Protein AF-A0A382MGB1-F1 (afdb_monomer)

Foldseek 3Di:
DAFPFQKEWQAFAADPPQATAKTWIWGGPGVDTHPTDIDGPVVVVVCLVVVGWYWYWYDDPPDIDTHATWHWDDADPDIEIDRDPDRDDHHYNDPRHHDDVVVVVCVVPPDDDDPPPPPDDDDDDDDDDDDD

Organism: NCBI:txid408172

Structure (mmCIF, N/CA/C/O backbone):
data_AF-A0A382MGB1-F1
#
_entry.id   AF-A0A382MGB1-F1
#
loop_
_atom_site.group_PDB
_atom_site.id
_atom_site.type_symbol
_atom_site.label_atom_id
_atom_site.label_alt_id
_atom_site.label_comp_id
_atom_site.label_asym_id
_atom_site.label_entity_id
_atom_site.label_seq_id
_atom_site.pdbx_PDB_ins_code
_atom_site.Cartn_x
_atom_site.Cartn_y
_atom_site.Cartn_z
_atom_site.occupancy
_atom_site.B_iso_or_equiv
_atom_site.auth_seq_id
_atom_site.auth_comp_id
_atom_site.auth_asym_id
_atom_site.auth_atom_id
_atom_site.pdbx_PDB_model_num
ATOM 1 N N . MET A 1 1 ? -16.719 -7.626 14.362 1.00 62.06 1 MET A N 1
ATOM 2 C CA . MET A 1 1 ? -16.427 -7.475 12.924 1.00 62.06 1 MET A CA 1
ATOM 3 C C . MET A 1 1 ? -15.554 -8.660 12.532 1.00 62.06 1 MET A C 1
ATOM 5 O O . MET A 1 1 ? -14.857 -9.177 13.399 1.00 62.06 1 MET A O 1
ATOM 9 N N . ALA A 1 2 ? -15.731 -9.204 11.330 1.00 78.56 2 ALA A N 1
ATOM 10 C CA . ALA A 1 2 ? -14.924 -10.330 10.865 1.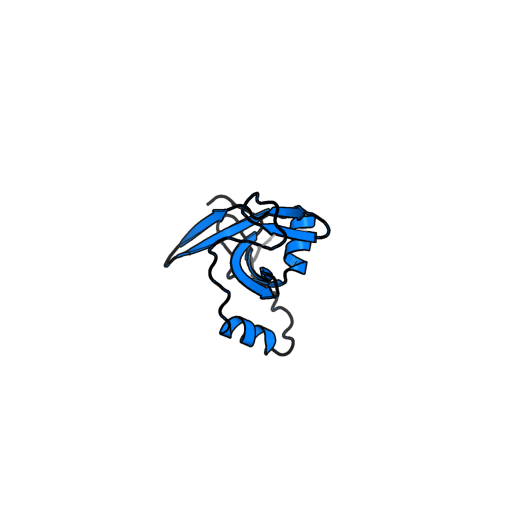00 78.56 2 ALA A CA 1
ATOM 11 C C . ALA A 1 2 ? -13.671 -9.789 10.175 1.00 78.56 2 ALA A C 1
ATOM 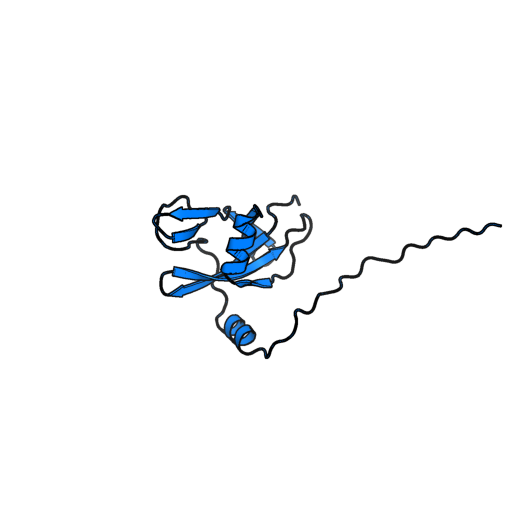13 O O . ALA A 1 2 ? -13.748 -8.738 9.542 1.00 78.56 2 ALA A O 1
ATOM 14 N N . LYS A 1 3 ? -12.559 -10.519 10.293 1.00 86.38 3 LYS A N 1
ATOM 15 C CA . LYS A 1 3 ? -11.308 -10.215 9.596 1.00 86.38 3 LYS A CA 1
ATOM 16 C C . LYS A 1 3 ? -11.557 -10.201 8.084 1.00 86.38 3 LYS A C 1
ATOM 18 O O . LYS A 1 3 ? -12.082 -11.176 7.541 1.00 86.38 3 LYS A O 1
ATOM 23 N N . TRP A 1 4 ? -11.211 -9.101 7.427 1.00 90.12 4 TRP A N 1
ATOM 24 C CA . TRP A 1 4 ? -11.299 -8.928 5.979 1.00 90.12 4 TRP A CA 1
ATOM 25 C C . TRP A 1 4 ? -10.036 -9.440 5.285 1.00 90.12 4 TRP A C 1
ATOM 27 O O . TRP A 1 4 ? -10.129 -10.159 4.290 1.00 90.12 4 TRP A O 1
ATOM 37 N N . ALA A 1 5 ? -8.866 -9.098 5.825 1.00 92.38 5 ALA A N 1
ATOM 38 C CA . ALA A 1 5 ? -7.561 -9.404 5.242 1.00 92.38 5 ALA A CA 1
ATOM 39 C C . ALA A 1 5 ? -6.497 -9.561 6.339 1.00 92.38 5 ALA A C 1
ATOM 41 O O . ALA A 1 5 ? -6.810 -9.419 7.514 1.00 92.38 5 ALA A O 1
ATOM 42 N N . ASP A 1 6 ? -5.251 -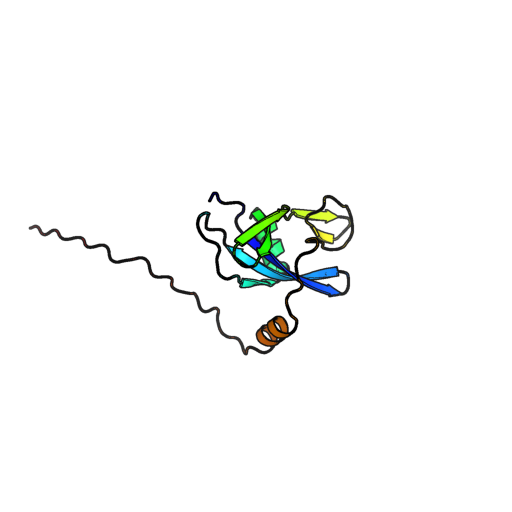9.874 5.989 1.00 92.75 6 ASP A N 1
ATOM 43 C CA . ASP A 1 6 ? -4.135 -9.783 6.942 1.00 92.75 6 ASP A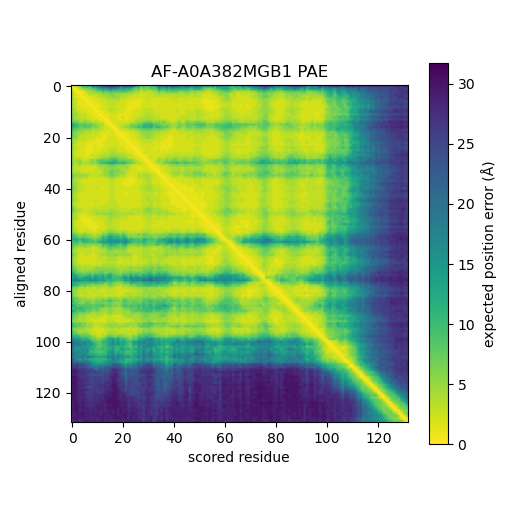 CA 1
ATOM 44 C C . ASP A 1 6 ? -3.710 -8.319 7.125 1.00 92.75 6 ASP A C 1
ATOM 46 O O . ASP A 1 6 ? -3.451 -7.874 8.244 1.00 92.75 6 ASP A O 1
ATOM 50 N N . TYR A 1 7 ? -3.746 -7.557 6.028 1.00 94.25 7 TYR A N 1
ATOM 51 C CA . TYR A 1 7 ? -3.371 -6.149 5.978 1.00 94.25 7 TYR A CA 1
ATOM 52 C C . TYR A 1 7 ? -4.368 -5.320 5.154 1.00 94.25 7 TYR A C 1
ATOM 54 O O . TYR A 1 7 ? -4.916 -5.779 4.147 1.00 94.25 7 TYR A O 1
ATOM 62 N N . LEU A 1 8 ? -4.579 -4.068 5.557 1.00 93.31 8 LEU A N 1
ATOM 63 C CA . LEU A 1 8 ? -5.472 -3.108 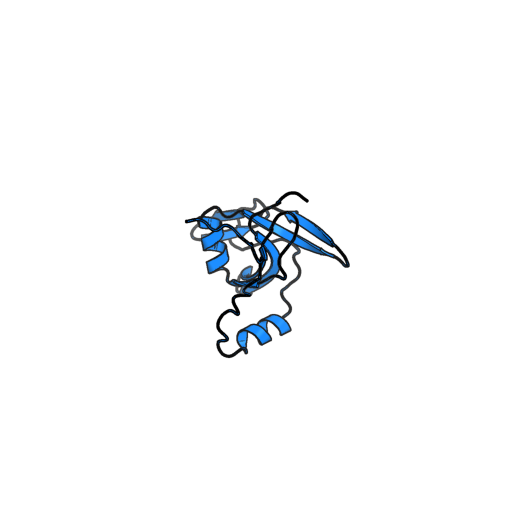4.906 1.00 93.31 8 LEU A CA 1
ATOM 64 C C . LEU A 1 8 ? -4.695 -1.875 4.448 1.00 93.31 8 LEU A C 1
ATOM 66 O O . LEU A 1 8 ? -3.981 -1.288 5.247 1.00 93.31 8 LEU A O 1
ATOM 70 N N . ILE A 1 9 ? -4.854 -1.446 3.199 1.00 93.81 9 ILE A N 1
ATOM 71 C CA . ILE A 1 9 ? -4.161 -0.272 2.648 1.00 93.81 9 ILE A CA 1
ATOM 72 C C . ILE A 1 9 ? -5.115 0.915 2.608 1.00 93.81 9 ILE A C 1
ATOM 74 O O . ILE A 1 9 ? -6.153 0.834 1.948 1.00 93.81 9 ILE A O 1
ATOM 78 N N . SER A 1 10 ? -4.761 2.000 3.291 1.00 91.81 10 SER A N 1
ATOM 79 C CA . SER A 1 10 ? -5.581 3.215 3.371 1.00 91.81 10 SER A CA 1
ATOM 80 C C . SER A 1 10 ? -5.082 4.353 2.486 1.00 91.81 10 SER A C 1
ATOM 82 O O . SER A 1 10 ? -5.894 5.117 1.976 1.00 91.81 10 SER A O 1
ATOM 84 N N . GLU A 1 11 ? -3.768 4.454 2.290 1.00 91.88 11 GLU A N 1
ATOM 85 C CA . GLU A 1 11 ? -3.112 5.538 1.554 1.00 91.88 11 GLU A CA 1
ATOM 86 C C . GLU A 1 11 ? -1.976 4.955 0.697 1.00 91.88 11 GLU A C 1
ATOM 88 O O . GLU A 1 11 ? -1.359 3.949 1.068 1.00 91.88 11 GLU A O 1
ATOM 93 N N . VAL A 1 12 ? -1.688 5.573 -0.448 1.00 92.12 12 VAL A N 1
ATOM 94 C CA . VAL A 1 12 ? -0.656 5.118 -1.396 1.00 92.12 12 VAL A CA 1
ATOM 95 C C . VAL A 1 12 ? 0.124 6.301 -1.958 1.00 92.12 12 VAL A C 1
ATOM 97 O O . VAL A 1 12 ? -0.425 7.378 -2.139 1.00 92.12 12 VAL A O 1
ATOM 100 N N . SER A 1 13 ? 1.407 6.113 -2.239 1.00 91.50 13 SER A N 1
ATOM 101 C CA . SER A 1 13 ? 2.232 7.049 -3.000 1.00 91.50 13 SER A CA 1
ATOM 102 C C . SER A 1 13 ? 2.725 6.358 -4.263 1.00 91.50 13 SER A C 1
ATOM 104 O O . SER A 1 13 ? 3.147 5.196 -4.219 1.00 91.50 13 SER A O 1
ATOM 106 N N . TYR A 1 14 ? 2.670 7.072 -5.384 1.00 90.25 14 TYR A N 1
ATOM 107 C CA . TYR A 1 14 ? 3.178 6.604 -6.666 1.00 90.25 14 TYR A CA 1
ATOM 108 C C . TYR A 1 14 ? 4.402 7.423 -7.068 1.00 90.25 14 TYR A C 1
ATOM 110 O O . TYR A 1 14 ? 4.424 8.644 -6.950 1.00 90.25 14 TYR A O 1
ATOM 118 N N . GLY A 1 15 ? 5.435 6.739 -7.545 1.00 85.44 15 GLY A N 1
ATOM 119 C CA . GLY A 1 15 ? 6.631 7.357 -8.099 1.00 85.44 15 GLY A CA 1
ATOM 120 C C . GLY A 1 15 ? 6.570 7.476 -9.617 1.00 85.44 15 GLY A C 1
ATOM 121 O O . GLY A 1 15 ? 5.523 7.344 -10.261 1.00 85.44 15 GLY A O 1
ATOM 122 N N . THR A 1 16 ? 7.745 7.663 -10.213 1.00 80.25 16 THR A N 1
ATOM 123 C CA . THR A 1 16 ? 7.922 7.653 -11.666 1.00 80.25 16 THR A CA 1
ATOM 124 C C . THR A 1 16 ? 7.370 6.353 -12.265 1.00 80.25 16 THR A C 1
ATOM 126 O O . THR A 1 16 ? 7.584 5.270 -11.723 1.00 80.25 16 THR A O 1
ATOM 129 N N . ASN A 1 17 ? 6.669 6.454 -13.398 1.00 82.75 17 ASN A N 1
ATOM 130 C CA . ASN A 1 17 ? 6.016 5.339 -14.106 1.00 82.75 17 ASN A CA 1
ATOM 131 C C . ASN A 1 17 ? 4.793 4.712 -13.406 1.00 82.75 17 ASN A C 1
ATOM 133 O O . ASN A 1 17 ? 4.409 3.599 -13.763 1.00 82.75 17 ASN A O 1
ATOM 137 N N . ASN A 1 18 ? 4.145 5.411 -12.462 1.00 86.25 18 ASN A N 1
ATOM 138 C CA . ASN A 1 18 ? 2.973 4.903 -11.728 1.00 86.25 18 ASN A CA 1
ATOM 139 C C . ASN A 1 18 ? 3.259 3.583 -10.990 1.00 86.25 18 ASN A C 1
ATOM 141 O O . ASN A 1 18 ? 2.418 2.684 -10.927 1.00 86.25 18 ASN A O 1
ATOM 145 N N . LEU A 1 19 ? 4.474 3.447 -10.463 1.00 89.62 19 LEU A N 1
ATOM 146 C CA . LEU A 1 19 ? 4.829 2.367 -9.551 1.00 89.62 19 LEU A CA 1
ATOM 147 C C . LEU A 1 19 ? 4.629 2.844 -8.122 1.00 89.62 19 LEU A C 1
ATOM 149 O O . LEU A 1 19 ? 4.950 3.988 -7.802 1.00 89.62 19 LEU A O 1
ATOM 153 N N . ILE A 1 20 ? 4.109 1.973 -7.267 1.00 91.19 20 ILE A N 1
ATOM 154 C CA . ILE A 1 20 ? 3.967 2.279 -5.845 1.00 91.19 20 ILE A CA 1
ATOM 155 C C . ILE A 1 20 ? 5.361 2.508 -5.262 1.00 91.19 20 ILE A C 1
ATOM 157 O O . ILE A 1 20 ? 6.271 1.718 -5.485 1.00 91.19 20 ILE A O 1
ATOM 161 N N . THR A 1 21 ? 5.542 3.572 -4.497 1.00 91.12 21 THR A N 1
ATOM 162 C CA . THR A 1 21 ? 6.772 3.787 -3.723 1.00 91.12 21 THR A CA 1
ATOM 163 C C . THR A 1 21 ? 6.537 3.360 -2.285 1.00 91.12 21 THR A C 1
ATOM 165 O O . THR A 1 21 ? 7.224 2.478 -1.772 1.00 91.12 21 THR A O 1
ATOM 168 N N . LYS A 1 22 ? 5.502 3.936 -1.674 1.00 92.06 22 LYS A N 1
ATOM 169 C CA . LYS A 1 22 ? 5.111 3.725 -0.283 1.00 92.06 22 LYS A CA 1
ATOM 170 C C . LYS A 1 22 ? 3.612 3.527 -0.173 1.00 92.06 22 LYS A C 1
ATOM 172 O O . LYS A 1 22 ? 2.839 4.082 -0.952 1.00 92.06 22 LYS A O 1
ATOM 177 N N . ILE A 1 23 ? 3.196 2.764 0.824 1.00 92.94 23 ILE A N 1
ATOM 178 C CA . ILE A 1 23 ? 1.791 2.617 1.200 1.00 92.94 23 ILE A CA 1
ATOM 179 C C . ILE A 1 23 ? 1.645 2.734 2.702 1.00 92.94 23 ILE A C 1
ATOM 181 O O . ILE A 1 23 ? 2.552 2.367 3.440 1.00 92.94 23 ILE A O 1
ATOM 185 N N . LYS A 1 24 ? 0.475 3.170 3.157 1.00 92.56 24 LYS A N 1
ATOM 186 C CA . LYS A 1 24 ? 0.088 3.018 4.555 1.00 92.56 24 LYS A CA 1
ATOM 187 C C . LYS A 1 24 ? -0.755 1.771 4.716 1.00 92.56 24 LYS A C 1
ATOM 189 O O . LYS A 1 24 ? -1.897 1.721 4.249 1.00 92.56 24 LYS A O 1
ATOM 194 N N . GLN A 1 25 ? -0.181 0.766 5.362 1.00 93.56 25 GLN A N 1
ATOM 195 C CA . GLN A 1 25 ? -0.875 -0.463 5.709 1.00 93.56 25 GLN A CA 1
ATOM 196 C C . GLN A 1 25 ? -1.335 -0.445 7.163 1.00 93.56 25 GLN A C 1
ATOM 198 O O . GLN A 1 25 ? -0.689 0.133 8.023 1.00 93.56 25 GLN A O 1
ATOM 203 N N . HIS A 1 26 ? -2.419 -1.141 7.461 1.00 92.50 26 HIS A N 1
ATOM 204 C CA . HIS A 1 26 ? -2.929 -1.371 8.801 1.00 92.50 26 HIS A CA 1
ATOM 205 C C . HIS A 1 26 ? -3.109 -2.870 9.011 1.00 92.50 26 HIS A C 1
ATOM 207 O O . HIS A 1 26 ? -3.538 -3.576 8.100 1.00 92.50 26 HIS A O 1
ATOM 213 N N . HIS A 1 27 ? -2.826 -3.359 10.211 1.00 91.88 27 HIS A N 1
ATOM 214 C CA . HIS A 1 27 ? -3.089 -4.747 10.571 1.00 91.88 27 HIS A CA 1
ATOM 215 C C . HIS A 1 27 ? -4.564 -4.910 10.925 1.00 91.88 27 HIS A C 1
ATOM 217 O O . HIS A 1 27 ? -5.101 -4.140 11.728 1.00 91.88 27 HIS A O 1
ATOM 223 N N . ASP A 1 28 ? -5.204 -5.919 10.338 1.00 89.75 28 ASP A N 1
ATOM 224 C CA . ASP A 1 28 ? -6.586 -6.279 10.641 1.00 89.75 28 ASP A CA 1
ATOM 225 C C . ASP A 1 28 ? -6.621 -7.401 11.686 1.00 89.75 28 ASP A C 1
ATOM 227 O O . ASP A 1 28 ? -6.411 -8.583 11.397 1.00 89.75 28 ASP A O 1
ATOM 231 N N . ASN A 1 29 ? -6.921 -7.013 12.926 1.00 86.31 29 ASN A N 1
ATOM 232 C CA . ASN A 1 29 ? -7.096 -7.925 14.056 1.00 86.31 29 ASN A CA 1
ATOM 233 C C . ASN A 1 29 ? -8.551 -8.429 14.166 1.00 86.31 29 ASN A C 1
ATOM 235 O O . ASN A 1 29 ? -8.974 -8.958 15.197 1.00 86.31 29 ASN A O 1
ATOM 239 N N . GLY A 1 30 ? -9.369 -8.218 13.130 1.00 83.75 30 GLY A N 1
ATOM 240 C CA . GLY A 1 30 ? -10.781 -8.580 13.037 1.00 83.75 30 GLY A CA 1
ATOM 241 C C . GLY A 1 30 ? -11.707 -7.651 13.819 1.00 83.75 30 GLY A C 1
ATOM 242 O O . GLY A 1 30 ? -12.691 -7.149 13.278 1.00 83.75 30 GLY A O 1
ATOM 243 N N . LYS A 1 31 ? -11.428 -7.414 15.107 1.00 81.62 31 LYS A N 1
ATOM 244 C CA . LYS A 1 31 ? -12.204 -6.473 15.938 1.00 81.62 31 LYS A CA 1
ATOM 245 C C . LYS A 1 31 ? -11.678 -5.042 15.862 1.00 81.62 31 LYS A C 1
ATOM 247 O O . LYS A 1 31 ? -12.466 -4.112 16.016 1.00 81.62 31 LYS A O 1
ATOM 252 N N . THR A 1 32 ? -10.379 -4.883 15.643 1.00 84.00 32 THR A N 1
ATOM 253 C CA . THR A 1 32 ? -9.675 -3.600 15.623 1.00 84.00 32 THR A CA 1
ATOM 254 C C . THR A 1 32 ? -8.729 -3.538 14.431 1.00 84.00 32 THR A C 1
ATOM 256 O O . THR A 1 32 ? -8.292 -4.566 13.912 1.00 84.00 32 THR A O 1
ATOM 259 N N . ILE A 1 33 ? -8.426 -2.317 13.999 1.00 86.75 33 ILE A N 1
ATOM 260 C CA . ILE A 1 33 ? -7.473 -2.016 12.931 1.00 86.75 33 ILE A CA 1
ATOM 261 C C . ILE A 1 33 ? -6.350 -1.197 13.571 1.00 86.75 33 ILE A C 1
ATOM 263 O O . ILE A 1 33 ? -6.640 -0.300 14.367 1.00 86.75 33 ILE A O 1
ATOM 267 N N . SER A 1 34 ? -5.088 -1.518 13.278 1.00 88.44 34 SER A N 1
ATOM 268 C CA . SER A 1 34 ? -3.952 -0.770 13.839 1.00 88.44 34 SER A CA 1
ATOM 269 C C . SER A 1 34 ? -3.912 0.684 13.339 1.00 88.44 34 SER A C 1
ATOM 271 O O . SER A 1 34 ? -4.584 1.038 12.371 1.00 88.44 34 SER A O 1
ATOM 273 N N . GLN A 1 35 ? -3.124 1.552 13.985 1.00 82.56 35 GLN A N 1
ATOM 274 C CA . GLN A 1 35 ? -3.007 2.978 13.616 1.00 82.56 35 GLN A CA 1
ATOM 275 C C . GLN A 1 35 ? -2.489 3.209 12.185 1.00 82.56 35 GLN A C 1
ATOM 277 O O . GLN A 1 35 ? -2.811 4.220 11.562 1.00 82.56 35 GLN A O 1
ATOM 282 N N . GLY A 1 36 ? -1.767 2.232 11.642 1.00 86.81 36 GLY A N 1
ATOM 283 C CA . GLY A 1 36 ? -1.217 2.257 10.297 1.00 86.81 36 GLY A CA 1
ATOM 284 C C . GLY A 1 36 ? 0.280 2.528 10.299 1.00 86.81 36 GLY A C 1
ATOM 285 O O . GLY A 1 36 ? 0.762 3.392 11.023 1.00 86.81 36 GLY A O 1
ATOM 286 N N . GLU A 1 37 ? 0.998 1.786 9.473 1.00 89.94 37 GLU A N 1
ATOM 287 C CA . GLU A 1 37 ? 2.437 1.867 9.266 1.00 89.94 37 GLU A CA 1
ATOM 288 C C . GLU A 1 37 ? 2.705 2.119 7.785 1.00 89.94 37 GLU A C 1
ATOM 290 O O . GLU A 1 37 ? 2.028 1.558 6.917 1.00 89.94 37 GLU A O 1
ATOM 295 N N . VAL A 1 38 ? 3.688 2.967 7.492 1.00 91.06 38 VAL A N 1
ATOM 296 C CA . VAL A 1 38 ? 4.118 3.197 6.117 1.00 91.06 38 VAL A CA 1
ATOM 297 C C . VAL A 1 38 ? 5.192 2.182 5.757 1.00 91.06 38 VAL A C 1
ATOM 299 O O . VAL A 1 38 ? 6.257 2.181 6.365 1.00 91.06 38 VAL A O 1
ATOM 302 N N . ILE A 1 39 ? 4.919 1.349 4.755 1.00 92.06 39 ILE A N 1
ATOM 303 C CA . ILE A 1 39 ? 5.874 0.369 4.235 1.00 92.06 39 ILE A CA 1
ATOM 304 C C . ILE A 1 39 ? 6.200 0.653 2.772 1.00 92.06 39 ILE A C 1
ATOM 306 O O . ILE A 1 39 ? 5.390 1.221 2.029 1.00 92.06 39 ILE A O 1
ATOM 310 N N . ASP A 1 40 ? 7.380 0.215 2.352 1.00 92.19 40 ASP A N 1
ATOM 311 C CA . ASP A 1 40 ? 7.809 0.306 0.964 1.00 92.19 40 ASP A CA 1
ATOM 312 C C . ASP A 1 40 ? 7.202 -0.809 0.103 1.00 92.19 40 ASP A C 1
ATOM 314 O O . ASP A 1 40 ? 6.720 -1.847 0.580 1.00 92.19 40 ASP A O 1
ATOM 318 N N . ARG A 1 41 ? 7.262 -0.598 -1.213 1.00 90.38 41 ARG A N 1
ATOM 319 C CA . ARG A 1 41 ? 6.778 -1.553 -2.213 1.00 90.38 41 ARG A CA 1
ATOM 320 C C . ARG A 1 41 ? 7.403 -2.943 -2.068 1.00 90.38 41 ARG A C 1
ATOM 322 O O . ARG A 1 41 ? 6.701 -3.936 -2.250 1.00 90.38 41 ARG A O 1
ATOM 329 N N . ASP A 1 42 ? 8.690 -3.029 -1.744 1.00 90.69 42 ASP A N 1
ATOM 330 C CA . ASP A 1 42 ? 9.392 -4.311 -1.641 1.00 90.69 42 ASP A CA 1
ATOM 331 C C . ASP A 1 42 ? 8.795 -5.179 -0.531 1.00 90.69 42 ASP A C 1
ATOM 333 O O . ASP A 1 42 ? 8.411 -6.324 -0.785 1.00 90.69 42 ASP A O 1
ATOM 337 N N . THR A 1 43 ? 8.576 -4.599 0.653 1.00 92.25 43 THR A N 1
ATOM 338 C CA . THR A 1 43 ? 7.887 -5.247 1.778 1.00 92.25 43 THR A CA 1
ATOM 339 C C . THR A 1 43 ? 6.487 -5.711 1.384 1.00 92.25 43 THR A C 1
ATOM 341 O O . THR A 1 43 ? 6.118 -6.861 1.633 1.00 92.25 43 THR A O 1
ATOM 344 N N . LEU A 1 44 ? 5.720 -4.858 0.696 1.00 91.88 44 LEU A N 1
ATOM 345 C CA . LEU A 1 44 ? 4.386 -5.207 0.208 1.00 91.88 44 LEU A CA 1
ATOM 346 C C . LEU A 1 44 ? 4.430 -6.404 -0.756 1.00 91.88 44 LEU A C 1
ATOM 348 O O . LEU A 1 44 ? 3.648 -7.347 -0.613 1.00 91.88 44 LEU A O 1
ATOM 352 N N . THR A 1 45 ? 5.346 -6.397 -1.728 1.00 90.44 45 THR A N 1
ATOM 353 C CA . THR A 1 45 ? 5.479 -7.510 -2.679 1.00 90.44 45 THR A CA 1
ATOM 354 C C . THR A 1 45 ? 5.948 -8.798 -2.026 1.00 90.44 45 THR A C 1
ATOM 356 O O . THR A 1 45 ? 5.449 -9.860 -2.390 1.00 90.44 45 THR A O 1
ATOM 359 N N . ASN A 1 46 ? 6.852 -8.719 -1.051 1.00 91.50 46 ASN A N 1
ATOM 360 C CA . ASN A 1 46 ? 7.330 -9.871 -0.302 1.00 91.50 46 ASN A CA 1
ATOM 361 C C . ASN A 1 46 ? 6.185 -10.523 0.486 1.00 91.50 46 ASN A C 1
ATOM 363 O O . ASN A 1 46 ? 5.977 -11.732 0.403 1.00 91.50 46 ASN A O 1
ATOM 367 N N . ASN A 1 47 ? 5.371 -9.718 1.173 1.00 91.88 47 ASN A N 1
ATOM 368 C CA . ASN A 1 47 ? 4.224 -10.216 1.931 1.00 91.88 47 ASN A CA 1
ATOM 369 C C . ASN A 1 47 ? 3.163 -10.840 1.012 1.00 91.88 47 ASN A C 1
ATOM 371 O O . ASN A 1 47 ? 2.691 -11.947 1.275 1.00 91.88 47 ASN A O 1
ATOM 375 N N . LEU A 1 48 ? 2.827 -10.174 -0.100 1.00 90.88 48 LEU A N 1
ATOM 376 C CA . LEU A 1 48 ? 1.929 -10.729 -1.121 1.00 90.88 48 LEU A CA 1
ATOM 377 C C . LEU A 1 48 ? 2.479 -12.034 -1.720 1.00 90.88 48 LEU A C 1
ATOM 379 O O . LEU A 1 48 ? 1.718 -12.979 -1.931 1.00 90.88 48 LEU A O 1
ATOM 383 N N . GLY A 1 49 ? 3.790 -12.105 -1.964 1.00 88.81 49 GLY A N 1
ATOM 384 C CA . GLY A 1 49 ? 4.481 -13.295 -2.465 1.00 88.81 49 GLY A CA 1
ATOM 385 C C . GLY A 1 49 ? 4.440 -14.477 -1.493 1.00 88.81 49 GLY A C 1
ATOM 386 O O . GLY A 1 49 ? 4.321 -15.619 -1.929 1.00 88.81 49 GLY A O 1
ATOM 387 N N . HIS A 1 50 ? 4.446 -14.210 -0.184 1.00 90.94 50 HIS A N 1
ATOM 388 C CA . HIS A 1 50 ? 4.264 -15.214 0.870 1.00 90.94 50 HIS A CA 1
ATOM 389 C C . HIS A 1 50 ? 2.793 -15.571 1.150 1.00 90.94 50 HIS A C 1
ATOM 391 O O . HIS A 1 50 ? 2.509 -16.375 2.036 1.00 90.94 50 HIS A O 1
ATOM 397 N N . GLY A 1 51 ? 1.848 -15.015 0.386 1.00 90.69 51 GLY A N 1
ATOM 398 C CA . GLY A 1 51 ? 0.426 -15.348 0.481 1.00 90.69 51 GLY A CA 1
ATOM 399 C C . GLY A 1 51 ? -0.368 -14.512 1.485 1.00 90.69 51 GLY A C 1
ATOM 400 O O . GLY A 1 51 ? -1.524 -14.849 1.753 1.00 90.69 51 GLY A O 1
ATOM 401 N N . ALA A 1 52 ? 0.203 -13.425 2.015 1.00 93.88 52 ALA A N 1
ATOM 402 C CA . ALA A 1 52 ? -0.541 -12.487 2.848 1.00 93.88 52 ALA A CA 1
ATOM 403 C C . ALA A 1 52 ? -1.674 -11.833 2.047 1.00 93.88 52 ALA A C 1
ATOM 405 O O . ALA A 1 52 ? -1.502 -11.421 0.895 1.00 93.88 52 ALA A O 1
ATOM 406 N N . LYS A 1 53 ? -2.851 -11.717 2.663 1.00 93.75 53 LYS A N 1
ATOM 407 C CA . LYS A 1 53 ? -4.022 -11.107 2.034 1.00 93.75 53 LYS A CA 1
ATOM 408 C C . LYS A 1 53 ? -4.041 -9.614 2.305 1.00 93.75 53 LYS A C 1
ATOM 410 O O . LYS A 1 53 ? -4.008 -9.190 3.458 1.00 93.75 53 LYS A O 1
ATOM 415 N N . TYR A 1 54 ? -4.181 -8.840 1.236 1.00 94.6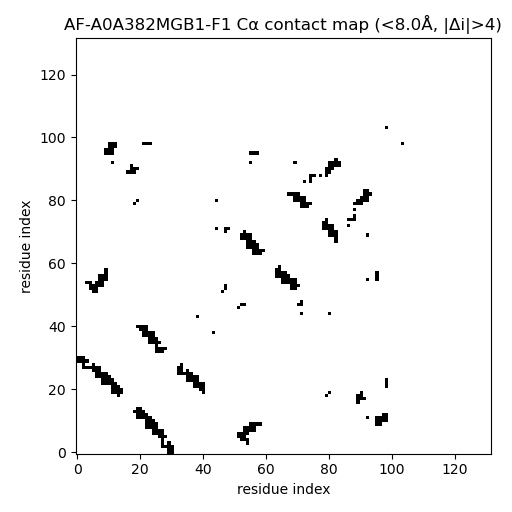2 54 TYR A N 1
ATOM 416 C CA . TYR A 1 54 ? -4.296 -7.389 1.291 1.00 94.62 54 TYR A CA 1
ATOM 417 C C . TYR A 1 54 ? -5.626 -6.916 0.707 1.00 94.62 54 TYR A C 1
ATOM 419 O O . TYR A 1 54 ? -6.086 -7.409 -0.328 1.00 94.62 54 TYR A O 1
ATOM 427 N N . MET A 1 55 ? -6.220 -5.908 1.338 1.00 93.62 55 MET A N 1
ATOM 428 C CA . MET A 1 55 ? -7.387 -5.198 0.816 1.00 93.62 55 MET A CA 1
ATOM 429 C C . MET A 1 55 ? -7.198 -3.694 0.929 1.00 93.62 55 MET A C 1
ATOM 431 O O . MET A 1 55 ? -6.543 -3.215 1.846 1.00 93.62 55 MET A O 1
ATOM 435 N N . THR A 1 56 ? -7.787 -2.931 0.017 1.00 93.69 56 THR A N 1
ATOM 436 C CA . THR A 1 56 ? -7.863 -1.479 0.179 1.00 93.69 56 THR A CA 1
ATOM 437 C C . THR A 1 56 ? -8.979 -1.114 1.149 1.00 93.69 56 THR A C 1
ATOM 439 O O . THR A 1 56 ? -9.971 -1.837 1.280 1.00 93.69 56 THR A O 1
ATOM 442 N N . VAL A 1 57 ? -8.826 0.001 1.853 1.00 91.94 57 VAL A N 1
ATOM 443 C CA . VAL A 1 57 ? -9.809 0.515 2.800 1.00 91.94 57 VAL A CA 1
ATOM 444 C C . VAL A 1 57 ? -9.879 2.030 2.690 1.00 91.94 57 VAL A C 1
ATOM 446 O O . VAL A 1 57 ? -8.873 2.696 2.493 1.00 91.94 57 VAL A O 1
ATOM 449 N N . TYR A 1 58 ? -11.074 2.586 2.835 1.00 88.25 58 TYR A N 1
ATOM 450 C CA . TYR A 1 58 ? -11.286 4.027 2.824 1.00 88.25 58 TYR A CA 1
ATOM 451 C C . TYR A 1 58 ? -11.609 4.481 4.241 1.00 88.25 58 TYR A C 1
ATOM 453 O O . TYR A 1 58 ? -12.602 4.032 4.829 1.00 88.25 58 TYR A O 1
ATOM 461 N N . SER A 1 59 ? -10.769 5.346 4.806 1.00 76.50 59 SER A N 1
ATOM 462 C CA . SER A 1 59 ? -11.061 6.010 6.072 1.00 76.50 59 SER A CA 1
ATOM 463 C C . SER A 1 59 ? -12.097 7.110 5.828 1.00 76.50 59 SER A C 1
ATOM 465 O O . SER A 1 59 ? -11.972 7.952 4.944 1.00 76.50 59 SER A O 1
ATOM 467 N N . THR A 1 60 ? -13.180 7.077 6.595 1.00 73.81 60 THR A N 1
ATOM 468 C CA . THR A 1 60 ? -14.194 8.138 6.636 1.00 73.81 60 THR A CA 1
ATOM 469 C C . THR A 1 60 ? -14.273 8.683 8.058 1.00 73.81 60 THR A C 1
ATOM 471 O O . THR A 1 60 ? -13.735 8.062 8.973 1.00 73.81 60 THR A O 1
ATOM 474 N N . LEU A 1 61 ? -14.970 9.810 8.260 1.00 70.44 61 LEU A N 1
ATOM 475 C CA . LEU A 1 61 ? -15.057 10.577 9.520 1.00 70.44 61 LEU A CA 1
ATOM 476 C C . LEU A 1 61 ? -15.228 9.757 10.813 1.00 70.44 61 LEU A C 1
ATOM 478 O O . LEU A 1 61 ? -14.900 10.245 11.889 1.00 70.44 61 LEU A O 1
ATOM 482 N N . SER A 1 62 ? -15.769 8.538 10.755 1.00 67.25 62 SER A N 1
ATOM 483 C CA . SER A 1 62 ? -15.870 7.683 11.947 1.00 67.25 62 SER A CA 1
ATOM 484 C C . SER A 1 62 ? -15.728 6.187 11.677 1.00 67.25 62 SER A C 1
ATOM 486 O O . SER A 1 62 ? -15.925 5.391 12.594 1.00 67.25 62 SER A O 1
ATOM 488 N N . ARG A 1 63 ? -15.477 5.765 10.428 1.00 77.56 63 ARG A N 1
ATOM 489 C CA . ARG A 1 63 ? -15.493 4.342 10.044 1.00 77.56 63 ARG A CA 1
ATOM 490 C C . ARG A 1 63 ? -14.557 4.045 8.883 1.00 77.56 63 ARG A C 1
ATOM 492 O O . ARG A 1 63 ? -14.350 4.877 8.004 1.00 77.56 63 ARG A O 1
ATOM 499 N N . PHE A 1 64 ? -14.085 2.807 8.846 1.00 83.12 64 PHE A N 1
ATOM 500 C CA . PHE A 1 64 ? -13.409 2.233 7.694 1.00 83.12 64 PHE A CA 1
ATOM 501 C C . PHE A 1 64 ? -14.425 1.567 6.767 1.00 83.12 64 PHE A C 1
ATOM 503 O O . PHE A 1 64 ? -15.291 0.813 7.219 1.00 83.12 64 PHE A O 1
ATOM 510 N N . LYS A 1 65 ? -14.325 1.848 5.467 1.00 87.50 65 LYS A N 1
ATOM 511 C CA . LYS A 1 65 ? -15.114 1.189 4.426 1.00 87.50 65 LYS A CA 1
ATOM 512 C C . LYS A 1 65 ? -14.213 0.263 3.626 1.00 87.50 65 LYS A C 1
ATOM 514 O O . LYS A 1 65 ? -13.213 0.706 3.068 1.00 87.50 65 LYS A O 1
ATOM 519 N N . ILE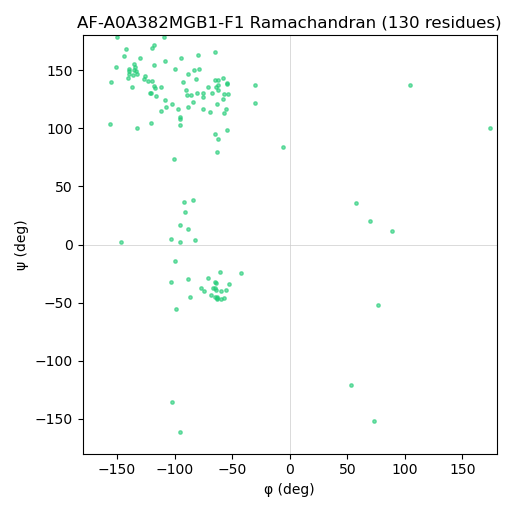 A 1 66 ? -14.598 -1.006 3.550 1.00 89.38 66 ILE A N 1
ATOM 520 C CA . ILE A 1 66 ? -13.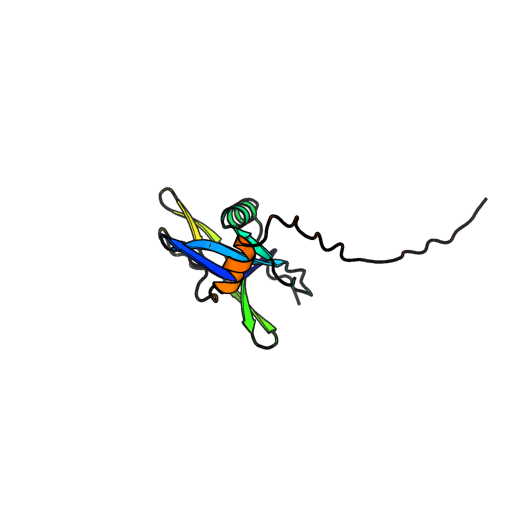849 -2.002 2.792 1.00 89.38 66 ILE A CA 1
ATOM 521 C C . ILE A 1 66 ? -13.840 -1.665 1.296 1.00 89.38 66 ILE A C 1
ATOM 523 O O . ILE A 1 66 ? -14.861 -1.270 0.723 1.00 89.38 66 ILE A O 1
ATOM 527 N N . GLY A 1 67 ? -12.666 -1.788 0.690 1.00 90.75 67 GLY A N 1
ATOM 528 C CA . GLY A 1 67 ? -12.417 -1.584 -0.726 1.00 90.75 67 GLY A CA 1
ATOM 529 C C . GLY A 1 67 ? -12.286 -2.906 -1.476 1.00 90.75 67 GLY A C 1
ATOM 530 O O . GLY A 1 67 ? -13.098 -3.819 -1.316 1.00 90.75 67 GLY A O 1
ATOM 531 N N . LYS A 1 68 ? -11.276 -2.996 -2.345 1.00 93.56 68 LYS A N 1
ATOM 532 C CA . LYS A 1 68 ? -11.044 -4.141 -3.236 1.00 93.56 68 LYS A CA 1
ATOM 533 C C . LYS A 1 68 ? -9.836 -4.961 -2.789 1.00 93.56 68 LYS A C 1
ATOM 535 O O . LYS A 1 68 ? -8.945 -4.464 -2.107 1.00 93.56 68 LYS A O 1
ATOM 540 N N . ASN A 1 69 ? -9.801 -6.221 -3.217 1.00 93.25 69 ASN A N 1
ATOM 541 C CA . ASN A 1 69 ? -8.654 -7.099 -2.998 1.00 93.25 69 ASN A CA 1
ATOM 542 C C . ASN A 1 69 ? -7.450 -6.616 -3.797 1.00 93.25 69 ASN A C 1
ATOM 544 O O . ASN A 1 69 ? -7.550 -6.407 -5.007 1.00 93.25 69 ASN A O 1
ATOM 548 N N . VAL A 1 70 ? -6.318 -6.508 -3.117 1.00 93.12 70 VAL A N 1
ATOM 549 C CA . VAL A 1 70 ? -5.036 -6.195 -3.735 1.00 93.12 70 VAL A CA 1
ATOM 550 C C . VAL A 1 70 ? -4.426 -7.498 -4.209 1.00 93.12 70 VAL A C 1
ATOM 552 O O . VAL A 1 70 ? -4.357 -8.478 -3.466 1.00 93.12 70 VAL A O 1
ATOM 555 N N . LYS A 1 71 ? -4.013 -7.526 -5.470 1.00 89.25 71 LYS A N 1
ATOM 556 C CA . LYS A 1 71 ? -3.441 -8.712 -6.087 1.00 89.25 71 LYS A CA 1
ATOM 557 C C . LYS A 1 71 ? -2.090 -8.398 -6.685 1.00 89.25 71 LYS A C 1
ATOM 559 O O . LYS A 1 71 ? -1.856 -7.333 -7.255 1.00 89.25 71 LYS A O 1
ATOM 564 N N . TYR A 1 72 ? -1.239 -9.402 -6.592 1.00 86.12 72 TYR A N 1
ATOM 565 C CA . TYR A 1 72 ? 0.017 -9.451 -7.300 1.00 86.12 72 TYR A CA 1
ATOM 566 C C . TYR A 1 72 ? -0.214 -9.981 -8.717 1.00 86.12 72 TYR A C 1
ATOM 568 O O . TYR A 1 72 ? -0.741 -11.080 -8.903 1.00 86.12 72 TYR A O 1
ATOM 576 N N . PHE A 1 73 ? 0.172 -9.196 -9.715 1.00 83.12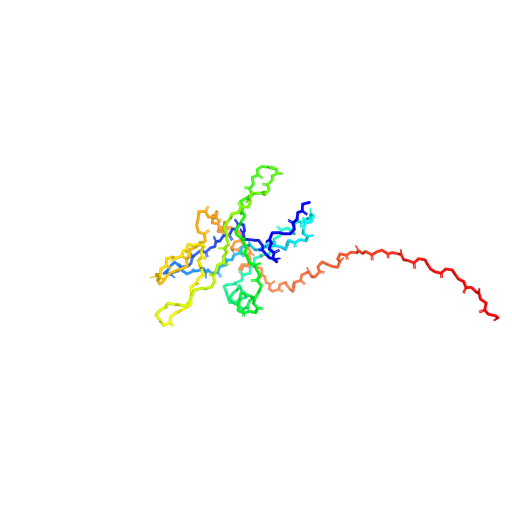 73 PHE A N 1
ATOM 577 C CA . PHE A 1 73 ? 0.078 -9.535 -11.127 1.00 83.12 73 PHE A CA 1
ATOM 578 C C . PHE A 1 73 ? 1.468 -9.614 -11.741 1.00 83.12 73 PHE A C 1
ATOM 580 O O . PHE A 1 73 ? 2.257 -8.676 -11.670 1.00 83.12 73 PHE A O 1
ATOM 587 N N . ARG A 1 74 ? 1.747 -10.729 -12.413 1.00 79.81 74 ARG A N 1
ATOM 588 C CA . ARG A 1 74 ? 2.923 -10.868 -13.270 1.00 79.81 74 ARG A CA 1
ATOM 589 C C . ARG A 1 74 ? 2.497 -10.599 -14.707 1.00 79.81 74 ARG A C 1
ATOM 591 O O . ARG A 1 74 ? 1.651 -11.319 -15.240 1.00 79.81 74 ARG A O 1
ATOM 598 N N . ALA A 1 75 ? 3.040 -9.551 -15.313 1.00 74.38 75 ALA A N 1
ATOM 599 C CA . ALA A 1 75 ? 2.741 -9.182 -16.692 1.00 74.38 75 ALA A CA 1
ATOM 600 C C . ALA A 1 75 ? 4.034 -8.803 -17.411 1.00 74.38 75 ALA A C 1
ATOM 602 O O . ALA A 1 75 ? 4.851 -8.061 -16.870 1.00 74.38 75 ALA A O 1
ATOM 603 N N . PHE A 1 76 ? 4.197 -9.299 -18.639 1.00 71.62 76 PHE A N 1
ATOM 604 C CA . PHE A 1 76 ? 5.420 -9.123 -19.426 1.00 71.62 76 PHE A CA 1
ATOM 605 C C . PHE A 1 76 ? 6.656 -9.579 -18.627 1.00 71.62 76 PHE A C 1
ATOM 607 O O . PHE A 1 76 ? 6.712 -10.732 -18.200 1.00 71.62 76 PHE A O 1
ATOM 614 N N . GLU A 1 77 ? 7.609 -8.677 -18.396 1.00 73.62 77 GLU A N 1
ATOM 615 C CA . GLU A 1 77 ? 8.846 -8.914 -17.640 1.00 73.62 77 GLU A CA 1
ATOM 616 C C . GLU A 1 77 ? 8.802 -8.317 -16.220 1.00 73.62 77 GLU A C 1
ATOM 618 O O . GLU A 1 77 ? 9.792 -8.359 -15.493 1.00 73.62 77 GLU A O 1
ATOM 623 N N . GLY A 1 78 ? 7.654 -7.766 -15.811 1.00 77.50 78 GLY A N 1
ATOM 624 C CA . GLY A 1 78 ? 7.489 -7.034 -14.560 1.00 77.50 78 GLY A CA 1
ATOM 625 C C . GLY A 1 78 ? 6.499 -7.665 -13.582 1.00 77.50 78 GLY A C 1
ATOM 626 O O . GLY A 1 78 ? 5.749 -8.601 -13.883 1.00 77.50 78 GLY A O 1
ATOM 627 N N . HIS A 1 79 ? 6.490 -7.092 -12.384 1.00 84.62 79 HIS A N 1
ATOM 628 C CA . HIS A 1 79 ? 5.569 -7.431 -11.311 1.00 84.62 79 HIS A CA 1
ATOM 629 C C . HIS A 1 79 ? 4.801 -6.172 -10.947 1.00 84.62 79 HIS A C 1
ATOM 631 O O . HIS A 1 79 ? 5.426 -5.138 -10.719 1.00 84.62 79 HIS A O 1
ATOM 637 N N . TYR A 1 80 ? 3.479 -6.269 -10.882 1.00 89.69 80 TYR A N 1
ATOM 638 C CA . TYR A 1 80 ? 2.593 -5.135 -10.666 1.00 89.69 80 TYR A CA 1
ATOM 639 C C . TYR A 1 80 ? 1.565 -5.455 -9.591 1.00 89.69 80 TYR A C 1
ATOM 641 O O . TYR A 1 80 ? 1.113 -6.592 -9.453 1.00 89.69 80 TYR A O 1
ATOM 649 N N . ILE A 1 81 ? 1.188 -4.444 -8.826 1.00 91.31 81 ILE A N 1
ATOM 650 C CA . ILE A 1 81 ? 0.253 -4.555 -7.715 1.00 91.31 81 ILE A CA 1
ATOM 651 C C . ILE A 1 81 ? -1.006 -3.805 -8.105 1.00 91.31 81 ILE A C 1
ATOM 653 O O . ILE A 1 81 ? -0.986 -2.590 -8.316 1.00 91.31 81 ILE A O 1
ATOM 657 N N . ARG A 1 82 ? -2.108 -4.541 -8.252 1.00 92.25 82 ARG A N 1
ATOM 658 C CA . ARG A 1 82 ? -3.352 -3.982 -8.782 1.00 92.25 82 ARG A CA 1
ATOM 659 C C . ARG A 1 82 ? -4.575 -4.495 -8.039 1.00 92.25 82 ARG A C 1
ATOM 661 O O . ARG A 1 82 ? -4.592 -5.620 -7.541 1.00 92.25 82 ARG A O 1
ATOM 668 N N . ILE A 1 83 ? -5.619 -3.674 -8.004 1.00 92.44 83 ILE A N 1
ATOM 669 C CA . ILE A 1 83 ? -6.960 -4.068 -7.536 1.00 92.44 83 ILE A CA 1
ATOM 670 C C . ILE A 1 83 ? -7.929 -4.382 -8.680 1.00 92.44 83 ILE A C 1
ATOM 672 O O . ILE A 1 83 ? -9.017 -4.920 -8.461 1.00 92.44 83 ILE A O 1
ATOM 676 N N . ASP A 1 84 ? -7.562 -3.999 -9.901 1.00 85.06 84 ASP A N 1
ATOM 677 C CA . ASP A 1 84 ? -8.264 -4.379 -11.117 1.00 85.06 84 ASP A CA 1
ATOM 678 C C . ASP A 1 84 ? -7.604 -5.622 -11.732 1.00 85.06 84 ASP A C 1
ATOM 680 O O . ASP A 1 84 ? -6.468 -5.969 -11.420 1.00 85.06 84 ASP A O 1
ATOM 684 N N . ASN A 1 85 ? -8.332 -6.334 -12.591 1.00 82.06 85 ASN A N 1
ATOM 685 C CA . ASN A 1 85 ? -7.781 -7.484 -13.314 1.00 82.06 85 ASN A CA 1
ATOM 686 C C . ASN A 1 85 ? -7.175 -7.056 -14.666 1.00 82.06 85 ASN A C 1
ATOM 688 O O . ASN A 1 85 ? -7.209 -7.831 -15.625 1.00 82.06 85 ASN A O 1
ATOM 692 N N . ASN A 1 86 ? -6.691 -5.813 -14.782 1.00 83.69 86 ASN A N 1
ATOM 693 C CA . ASN A 1 86 ? -6.137 -5.313 -16.033 1.00 83.69 86 ASN A CA 1
ATOM 694 C C . ASN A 1 86 ? -4.681 -5.775 -16.214 1.00 83.69 86 ASN A C 1
ATOM 696 O O . ASN A 1 86 ? -3.910 -5.836 -15.258 1.00 83.69 86 ASN A O 1
ATOM 700 N N . LYS A 1 87 ? -4.292 -6.091 -17.452 1.00 77.56 87 LYS A N 1
ATOM 701 C CA . LYS A 1 87 ? -2.952 -6.593 -17.798 1.00 77.56 87 LYS A CA 1
ATOM 702 C C . LYS A 1 87 ? -2.096 -5.467 -18.364 1.00 77.56 87 LYS A C 1
ATOM 704 O O . LYS A 1 87 ? -1.857 -5.396 -19.565 1.00 77.56 87 LYS A O 1
ATOM 709 N N . VAL A 1 88 ? -1.671 -4.572 -17.485 1.00 81.25 88 VAL A N 1
ATOM 710 C CA . VAL A 1 88 ? -0.898 -3.374 -17.832 1.00 81.25 88 VAL A CA 1
ATOM 711 C C . VAL A 1 88 ? 0.343 -3.264 -16.954 1.00 81.25 88 VAL A C 1
ATOM 713 O O . VAL A 1 88 ? 0.431 -3.885 -15.898 1.00 81.25 88 VAL A O 1
ATOM 716 N N . ASN A 1 89 ? 1.305 -2.475 -17.415 1.00 83.81 89 ASN A N 1
ATOM 717 C CA . ASN A 1 89 ? 2.654 -2.356 -16.872 1.00 83.81 89 ASN A CA 1
ATOM 718 C C . ASN A 1 89 ? 2.817 -1.247 -15.810 1.00 83.81 89 ASN A C 1
ATOM 720 O O . ASN A 1 89 ? 3.852 -0.588 -15.769 1.00 83.81 89 ASN A O 1
ATOM 724 N N . HIS A 1 90 ? 1.806 -1.028 -14.968 1.00 86.19 90 HIS A N 1
ATOM 725 C CA . HIS A 1 90 ? 1.851 -0.065 -13.860 1.00 86.19 90 HIS A CA 1
ATOM 726 C C . HIS A 1 90 ? 1.082 -0.596 -12.644 1.00 86.19 90 HIS A C 1
ATOM 728 O O . HIS A 1 90 ? 0.265 -1.513 -12.777 1.00 86.19 90 HIS A O 1
ATOM 734 N N . ASP A 1 91 ? 1.322 -0.021 -11.468 1.00 89.56 91 ASP A N 1
ATOM 735 C CA . ASP A 1 91 ? 0.578 -0.347 -10.252 1.00 89.56 91 ASP A CA 1
ATOM 736 C C . ASP A 1 91 ? -0.735 0.457 -10.204 1.00 89.56 91 ASP A C 1
ATOM 738 O O . ASP A 1 91 ? -0.840 1.537 -10.783 1.00 89.56 91 ASP A O 1
ATOM 742 N N . ASN A 1 92 ? -1.777 -0.090 -9.572 1.00 90.75 92 ASN A N 1
ATOM 743 C CA . ASN A 1 92 ? -3.063 0.600 -9.432 1.00 90.75 92 ASN A CA 1
ATOM 744 C C . ASN A 1 92 ? -3.863 0.080 -8.231 1.00 90.75 92 ASN A C 1
ATOM 746 O O . ASN A 1 92 ? -4.504 -0.972 -8.310 1.00 90.75 92 ASN A O 1
ATOM 750 N N . LEU A 1 93 ? -3.882 0.848 -7.142 1.00 91.25 93 LEU A N 1
ATOM 751 C CA . LEU A 1 93 ? -4.724 0.598 -5.967 1.00 91.25 93 LEU A CA 1
ATOM 752 C C . LEU A 1 93 ? -6.050 1.375 -5.990 1.00 91.25 93 LEU A C 1
ATOM 754 O O . LEU A 1 93 ? -6.732 1.462 -4.970 1.00 91.25 93 LEU A O 1
ATOM 758 N N . GLY A 1 94 ? -6.452 1.879 -7.159 1.00 87.81 94 GLY A N 1
ATOM 759 C CA . GLY A 1 94 ? -7.667 2.664 -7.354 1.00 87.81 94 GLY A CA 1
ATOM 760 C C . GLY A 1 94 ? -7.545 4.072 -6.793 1.00 87.81 94 GLY A C 1
ATOM 761 O O . GLY A 1 94 ? -6.451 4.616 -6.682 1.00 87.81 94 GLY A O 1
ATOM 762 N N . ASP A 1 95 ? -8.686 4.630 -6.400 1.00 86.69 95 ASP A N 1
ATOM 763 C CA . ASP A 1 95 ? -8.811 6.016 -5.936 1.00 86.69 95 ASP A CA 1
ATOM 764 C C . ASP A 1 95 ? -8.456 6.172 -4.447 1.00 86.69 95 ASP A C 1
ATOM 766 O O . ASP A 1 95 ? -9.149 6.863 -3.696 1.00 86.69 95 ASP A O 1
ATOM 770 N N . LEU A 1 96 ? -7.435 5.448 -3.977 1.00 89.69 96 LEU A N 1
ATOM 771 C CA . LEU A 1 96 ? -6.933 5.645 -2.621 1.00 89.69 96 LEU A CA 1
ATOM 772 C C . LEU A 1 96 ? -6.332 7.052 -2.494 1.00 89.69 96 LEU A C 1
ATOM 774 O O . LEU A 1 96 ? -5.681 7.514 -3.434 1.00 89.69 96 LEU A O 1
ATOM 778 N N . PRO A 1 97 ? -6.532 7.727 -1.349 1.00 87.56 97 PRO A N 1
ATOM 779 C CA . PRO A 1 97 ? -5.895 9.008 -1.099 1.00 87.56 97 PRO A CA 1
ATOM 780 C C . PRO A 1 97 ? -4.373 8.877 -1.189 1.00 87.56 97 PRO A C 1
ATOM 782 O O . PRO A 1 97 ? -3.782 7.865 -0.789 1.00 87.56 97 PRO A O 1
ATOM 785 N N . GLU A 1 98 ? -3.754 9.923 -1.725 1.00 85.94 98 GLU A N 1
ATOM 786 C CA . GLU A 1 98 ? -2.307 10.004 -1.789 1.00 85.94 98 GLU A CA 1
ATOM 787 C C . GLU A 1 98 ? -1.736 10.220 -0.387 1.00 85.94 98 GLU A C 1
ATOM 789 O O . GLU A 1 98 ? -2.244 11.034 0.389 1.00 85.94 98 GLU A O 1
ATOM 794 N N . LEU A 1 99 ? -0.671 9.489 -0.062 1.00 81.94 99 LEU A N 1
ATOM 795 C CA . LEU A 1 99 ? 0.113 9.741 1.142 1.00 81.94 99 LEU A CA 1
ATOM 796 C C . LEU A 1 99 ? 0.607 11.191 1.113 1.00 81.94 99 LEU A C 1
ATOM 798 O O . LEU A 1 99 ? 1.427 11.548 0.271 1.00 81.94 99 LEU A O 1
ATOM 802 N N . GLY A 1 100 ? 0.119 12.022 2.037 1.00 73.06 100 GLY A N 1
ATOM 803 C CA . GLY A 1 100 ? 0.451 13.446 2.051 1.00 73.06 100 GLY A CA 1
ATOM 804 C C . GLY A 1 100 ? 1.965 13.685 2.047 1.00 73.06 100 GLY A C 1
ATOM 805 O O . GLY A 1 100 ? 2.685 13.136 2.884 1.00 73.06 100 GLY A O 1
ATOM 806 N N . GLU A 1 101 ? 2.446 14.534 1.135 1.00 60.53 101 GLU A N 1
ATOM 807 C CA . GLU A 1 101 ? 3.877 14.827 0.947 1.00 60.53 101 GLU A CA 1
ATOM 808 C C . GLU A 1 101 ? 4.578 15.240 2.253 1.00 60.53 101 GLU A C 1
ATOM 810 O O . GLU A 1 101 ? 5.726 14.874 2.496 1.00 60.53 101 GLU A O 1
ATOM 815 N N . SER A 1 102 ? 3.873 15.935 3.152 1.00 59.81 102 SER A N 1
ATOM 816 C CA . SER A 1 102 ? 4.381 16.328 4.473 1.00 59.81 102 SER A CA 1
ATOM 817 C C . SER A 1 102 ? 4.666 15.139 5.397 1.00 59.81 102 SER A C 1
ATOM 819 O O . SER A 1 102 ? 5.600 15.198 6.197 1.00 59.81 102 SER A O 1
ATOM 821 N N . HIS A 1 103 ? 3.898 14.055 5.282 1.00 62.84 103 HIS A N 1
ATOM 822 C CA . HIS A 1 103 ? 4.123 12.814 6.017 1.00 62.84 103 HIS A CA 1
ATOM 823 C C . HIS A 1 103 ? 5.314 12.051 5.427 1.00 62.84 103 HIS A C 1
ATOM 825 O O . HIS A 1 103 ? 6.163 11.560 6.166 1.00 62.84 103 HIS A O 1
ATOM 831 N N . ILE A 1 104 ? 5.441 12.037 4.095 1.00 60.56 104 ILE A N 1
ATOM 832 C CA . ILE A 1 104 ? 6.581 11.426 3.398 1.00 60.56 104 ILE A CA 1
ATOM 833 C C . ILE A 1 104 ? 7.887 12.150 3.758 1.00 60.56 104 ILE A C 1
ATOM 835 O O . ILE A 1 104 ? 8.870 11.493 4.095 1.00 60.56 104 ILE A O 1
ATOM 839 N N . LEU A 1 105 ? 7.901 13.488 3.759 1.00 59.72 105 LEU A N 1
ATOM 840 C CA . LEU A 1 105 ? 9.067 14.286 4.153 1.00 59.72 105 LEU A CA 1
ATOM 841 C C . LEU A 1 105 ? 9.433 14.100 5.630 1.00 59.72 105 LEU A C 1
ATOM 843 O O . LEU A 1 105 ? 10.615 14.038 5.948 1.00 59.72 105 LEU A O 1
ATOM 847 N N . GLN A 1 106 ? 8.455 13.960 6.531 1.00 60.16 106 GLN A N 1
ATOM 848 C CA . GLN A 1 106 ? 8.731 13.636 7.937 1.00 60.16 106 GLN A CA 1
ATOM 849 C C . GLN A 1 106 ? 9.381 12.261 8.097 1.00 60.16 106 GLN A C 1
ATOM 851 O O . GLN A 1 106 ? 10.295 12.125 8.902 1.00 60.16 106 GLN A O 1
ATOM 856 N N . ILE A 1 107 ? 8.948 11.261 7.322 1.00 61.19 107 ILE A N 1
ATOM 857 C CA . ILE A 1 107 ? 9.550 9.922 7.338 1.00 61.19 107 ILE A CA 1
ATOM 858 C C . ILE A 1 107 ? 10.966 9.960 6.751 1.00 61.19 107 ILE A C 1
ATOM 860 O O . ILE A 1 107 ? 11.872 9.363 7.317 1.00 61.19 107 ILE A O 1
ATOM 864 N N . MET A 1 108 ? 11.177 10.673 5.640 1.00 57.81 108 MET A N 1
ATOM 865 C CA . MET A 1 108 ? 12.496 10.771 4.996 1.00 57.81 108 MET A CA 1
ATOM 866 C C . MET A 1 108 ? 13.500 11.614 5.793 1.00 57.81 108 MET A C 1
ATOM 868 O O . MET A 1 108 ? 14.697 11.362 5.709 1.00 57.81 108 MET A O 1
ATOM 872 N N . ASN A 1 109 ? 13.026 12.591 6.573 1.00 57.22 109 ASN A N 1
ATOM 873 C CA . ASN A 1 109 ? 13.868 13.459 7.401 1.00 57.22 109 ASN A CA 1
ATOM 874 C C . ASN A 1 109 ? 13.999 12.973 8.850 1.00 57.22 109 ASN A C 1
ATOM 876 O O . ASN A 1 109 ? 14.640 13.655 9.654 1.00 57.22 109 ASN A O 1
ATOM 880 N N . LYS A 1 110 ? 13.397 11.834 9.215 1.00 50.28 110 LYS A N 1
ATOM 881 C CA . LYS A 1 110 ? 13.625 11.240 10.530 1.00 50.28 110 LYS A CA 1
ATOM 882 C C . LYS A 1 110 ? 15.012 10.578 10.499 1.00 50.28 110 LYS A C 1
ATOM 884 O O . LYS A 1 110 ? 15.205 9.669 9.693 1.00 50.28 110 LYS A O 1
ATOM 889 N N . PRO A 1 111 ? 15.993 11.027 11.307 1.00 45.19 111 PRO A N 1
ATOM 890 C CA . PRO A 1 111 ? 17.236 10.283 11.458 1.00 45.19 111 PRO A CA 1
ATOM 891 C C . PRO A 1 111 ? 16.860 8.947 12.088 1.00 45.19 111 PRO A C 1
ATOM 893 O O . PRO A 1 111 ? 16.215 8.972 13.128 1.00 45.19 111 PRO A O 1
ATOM 896 N N . ASP A 1 112 ? 17.178 7.848 11.404 1.00 50.22 112 ASP A N 1
ATOM 897 C CA . ASP A 1 112 ? 17.031 6.443 11.814 1.00 50.22 112 ASP A CA 1
ATOM 898 C C . ASP A 1 112 ? 16.561 6.269 13.272 1.00 50.22 112 ASP A C 1
ATOM 900 O O . ASP A 1 112 ? 17.362 6.169 14.201 1.00 50.22 112 ASP A O 1
ATOM 904 N N . VAL A 1 113 ? 15.245 6.347 13.491 1.00 44.34 113 VAL A N 1
ATOM 905 C CA . VAL A 1 113 ? 14.658 5.933 14.762 1.00 44.34 113 VAL A CA 1
ATOM 906 C C . VAL A 1 113 ? 14.223 4.510 14.505 1.00 44.34 113 VAL A C 1
ATOM 908 O O . VAL A 1 113 ? 13.271 4.294 13.749 1.00 44.34 113 VAL A O 1
ATOM 911 N N . GLU A 1 114 ? 14.967 3.580 15.108 1.00 43.84 114 GLU A N 1
ATOM 912 C CA . GLU A 1 114 ? 14.571 2.191 15.327 1.00 43.84 114 GLU A CA 1
ATOM 913 C C . GLU A 1 114 ? 13.051 2.098 15.486 1.00 43.84 114 GLU A C 1
ATOM 915 O O . GLU A 1 114 ? 12.459 2.947 16.164 1.00 43.84 114 GLU A O 1
ATOM 920 N N . PRO A 1 115 ? 12.396 1.097 14.877 1.00 42.47 115 PRO A N 1
ATOM 921 C CA . PRO A 1 115 ? 10.961 0.955 15.023 1.00 42.47 115 PRO A CA 1
ATOM 922 C C . PRO A 1 115 ? 10.668 0.878 16.522 1.00 42.47 115 PRO A C 1
ATOM 924 O O . PRO A 1 115 ? 11.136 -0.040 17.197 1.00 42.47 115 PRO A O 1
ATOM 927 N N . GLU A 1 116 ? 9.924 1.852 17.059 1.00 43.81 116 GLU A N 1
ATOM 928 C CA . GLU A 1 116 ? 9.317 1.714 18.377 1.00 43.81 116 GLU A CA 1
ATOM 929 C C . GLU A 1 116 ? 8.344 0.543 18.263 1.00 43.81 116 GLU A C 1
ATOM 931 O O . GLU A 1 116 ? 7.182 0.685 17.873 1.00 43.81 116 GLU A O 1
ATOM 936 N N . VAL A 1 117 ? 8.870 -0.648 18.556 1.00 37.47 117 VAL A N 1
ATOM 937 C CA . VAL A 1 117 ? 8.109 -1.835 18.895 1.00 37.47 117 VAL A CA 1
ATOM 938 C C . VAL A 1 117 ? 7.235 -1.399 20.056 1.00 37.47 117 VAL A C 1
ATOM 940 O O . VAL A 1 117 ? 7.679 -1.292 21.199 1.00 37.47 117 VAL A O 1
ATOM 943 N N . THR A 1 118 ? 5.989 -1.073 19.738 1.00 37.69 118 THR A N 1
ATOM 944 C CA . THR A 1 118 ? 4.949 -0.866 20.730 1.00 37.69 118 THR A CA 1
ATOM 945 C C . THR A 1 118 ? 4.748 -2.215 21.398 1.00 37.69 118 THR A C 1
ATOM 947 O O . THR A 1 118 ? 4.069 -3.104 20.890 1.00 37.69 118 THR A O 1
ATOM 950 N N . VAL A 1 119 ? 5.433 -2.382 22.526 1.00 41.44 119 VAL A N 1
ATOM 951 C CA . VAL A 1 119 ? 5.172 -3.409 23.526 1.00 41.44 119 VAL A CA 1
ATOM 952 C C . VAL A 1 119 ? 3.771 -3.154 24.082 1.00 41.44 119 VAL A C 1
ATOM 954 O O . VAL A 1 119 ? 3.594 -2.521 25.118 1.00 41.44 119 VAL A O 1
ATOM 957 N N . ASP A 1 120 ? 2.750 -3.576 23.335 1.00 39.88 120 ASP A N 1
ATOM 958 C CA . ASP A 1 120 ? 1.377 -3.554 23.818 1.00 39.88 120 ASP A CA 1
ATOM 959 C C . ASP A 1 120 ? 1.246 -4.606 24.921 1.00 39.88 120 ASP A C 1
ATOM 961 O O . ASP A 1 120 ? 1.431 -5.810 24.719 1.00 39.88 120 ASP A O 1
ATOM 965 N N . ALA A 1 121 ? 1.009 -4.099 26.124 1.00 53.50 121 ALA A N 1
ATOM 966 C CA . ALA A 1 121 ? 0.794 -4.861 27.332 1.00 53.50 121 ALA A CA 1
ATOM 967 C C . ALA A 1 121 ? -0.455 -5.748 27.209 1.00 53.50 121 ALA A C 1
ATOM 969 O O . ALA A 1 121 ? -1.492 -5.338 26.696 1.00 53.50 121 ALA A O 1
ATOM 970 N N . THR A 1 122 ? -0.390 -6.962 27.750 1.00 42.25 122 THR A N 1
ATOM 971 C CA . THR A 1 122 ? -1.532 -7.853 28.034 1.00 42.25 122 THR A CA 1
ATOM 972 C C . THR A 1 122 ? -1.074 -8.785 29.175 1.00 42.25 122 THR A C 1
ATOM 974 O O . THR A 1 122 ? 0.115 -9.098 29.239 1.00 42.25 122 THR A O 1
ATOM 977 N N . PRO A 1 123 ? -1.924 -9.105 30.172 1.00 46.78 123 PRO A N 1
ATOM 978 C CA . PRO A 1 123 ? -1.777 -8.619 31.538 1.00 46.78 123 PRO A CA 1
ATOM 979 C C . PRO A 1 123 ? -1.348 -9.720 32.522 1.00 46.78 123 PRO A C 1
ATOM 981 O O . PRO A 1 123 ? -1.200 -10.888 32.175 1.00 46.78 123 PRO A O 1
ATOM 984 N N . GLU A 1 124 ? -1.178 -9.294 33.770 1.00 50.00 124 GLU A N 1
ATOM 985 C CA . GLU A 1 124 ? -1.105 -10.084 35.001 1.00 50.00 124 GLU A CA 1
ATOM 986 C C . GLU A 1 124 ? -1.933 -11.389 34.952 1.00 50.00 124 GLU A C 1
ATOM 988 O O . GLU A 1 124 ? -3.153 -11.359 34.780 1.00 50.00 124 GLU A O 1
ATOM 993 N N . VAL A 1 125 ? -1.275 -12.538 35.147 1.00 41.38 125 VAL A N 1
ATOM 994 C CA . VAL A 1 125 ? -1.937 -13.790 35.539 1.00 41.38 125 VAL A CA 1
ATOM 995 C C . VAL A 1 125 ? -1.340 -14.238 36.866 1.00 41.38 125 VAL A C 1
ATOM 997 O O . VAL A 1 125 ? -0.215 -14.727 36.941 1.00 41.38 125 VAL A O 1
ATOM 1000 N N . THR A 1 126 ? -2.128 -14.037 37.916 1.00 44.09 126 THR A N 1
ATOM 1001 C CA . THR A 1 126 ? -1.983 -14.639 39.238 1.00 44.09 126 THR A CA 1
ATOM 1002 C C . THR A 1 126 ? -1.996 -16.165 39.113 1.00 44.09 126 THR A C 1
ATOM 1004 O O . THR A 1 126 ? -2.934 -16.718 38.542 1.00 44.09 126 THR A O 1
ATOM 1007 N N . VAL A 1 127 ? -1.018 -16.854 39.701 1.00 43.75 127 VAL A N 1
ATOM 1008 C CA . VAL A 1 127 ? -1.194 -18.241 40.154 1.00 43.75 127 VAL A CA 1
ATOM 1009 C C . VAL A 1 127 ? -0.649 -18.368 41.574 1.00 43.75 127 VAL A C 1
ATOM 1011 O O . VAL A 1 127 ? 0.553 -18.418 41.812 1.00 43.75 127 VAL A O 1
ATOM 1014 N N . ASP A 1 128 ? -1.584 -18.344 42.519 1.00 47.28 128 ASP A N 1
ATOM 1015 C CA . ASP A 1 128 ? -1.434 -18.874 43.869 1.00 47.28 128 ASP A CA 1
ATOM 1016 C C . ASP A 1 128 ? -1.509 -20.408 43.797 1.00 47.28 128 ASP A C 1
ATOM 1018 O O . ASP A 1 128 ? -2.420 -20.922 43.144 1.00 47.28 128 ASP A O 1
ATOM 1022 N N . ALA A 1 129 ? -0.551 -21.112 44.415 1.00 45.50 129 ALA A N 1
ATOM 1023 C CA . ALA A 1 129 ? -0.726 -22.425 45.057 1.00 45.50 129 ALA A CA 1
ATOM 1024 C C . ALA A 1 129 ? 0.620 -23.020 45.537 1.00 45.50 129 ALA A C 1
ATOM 1026 O O . ALA A 1 129 ? 1.359 -23.641 44.774 1.00 45.50 129 ALA A O 1
ATOM 1027 N N . THR A 1 130 ? 0.883 -22.883 46.838 1.00 43.97 130 THR A N 1
ATOM 1028 C CA . THR A 1 130 ? 1.596 -23.854 47.708 1.00 43.97 130 THR A CA 1
ATOM 1029 C C . THR A 1 130 ? 0.906 -25.233 47.606 1.00 43.97 130 THR A C 1
ATOM 1031 O O . THR A 1 130 ? -0.328 -25.227 47.543 1.00 43.97 130 THR A O 1
ATOM 1034 N N . PRO A 1 131 ? 1.592 -26.405 47.544 1.00 53.06 131 PRO A N 1
ATOM 1035 C CA . PRO A 1 131 ? 2.328 -27.079 48.650 1.00 53.06 131 PRO A CA 1
ATOM 1036 C C . PRO A 1 131 ? 3.650 -27.749 48.173 1.00 53.06 131 PRO A C 1
ATOM 1038 O O . PRO A 1 131 ? 3.923 -27.754 46.979 1.00 53.06 131 PRO A O 1
ATOM 1041 N N . GLU A 1 132 ? 4.603 -28.227 48.980 1.00 38.56 132 GLU A N 1
ATOM 1042 C CA . GLU A 1 132 ? 4.634 -29.016 50.231 1.00 38.56 132 GLU A CA 1
ATOM 1043 C C . GLU A 1 132 ? 5.746 -28.547 51.187 1.00 38.56 132 GLU A C 1
ATOM 1045 O O . GLU A 1 132 ? 6.790 -28.052 50.700 1.00 38.56 132 GLU A O 1
#

pLDDT: mean 77.89, std 17.78, range [37.47, 94.62]

Mean predicted aligned error: 11.4 Å

Secondary structure (DSSP, 8-state):
-----SEEEEEEEE-GGG-EEEEEEEEB-SS-B-S-EEEEHHHHHHHHHTT--EEEEEEETTEEEEEEEEEEEEETTEEEEESS----SS-B--SPPB--HHHHHHHHTS----------------------

InterPro domains:
  IPR024997 Protein of unknown function DUF3892 [PF13031] (9-97)

Nearest PDB structures (foldseek):
  3q0d-assembly1_A  TM=3.138E-01  e=2.146E+00  Arabidopsis thaliana
  4tkd-assembly1_B  TM=2.578E-01  e=1.615E+00  Saccharolobus solfataricus P2
  1hh1-assembly1_A-2  TM=3.705E-01  e=4.496E+00  Saccharolobus solfataricus
  3q0b-assembly1_X-2  TM=3.042E-01  e=2.272E+00  Arabidopsis thaliana
  2eo0-assembly2_A  TM=2.787E-01  e=7.503E+00  Sulfurisphaera tokodaii str. 7

Radius of gyration: 18.56 Å; Cα contacts (8 Å, |Δi|>4): 208; chains: 1; bounding box: 34×45×70 Å

Sequence (132 aa):
MAKWADYLISEVSYGTNNLITKIKQHHDNGKTISQGEVIDRDTLTNNLGHGAKYMTVYSTLSRFKIGKNVKYFRAFEGHYIRIDNNKVNHDNLGDLPELGESHILQIMNKPDVEPEVTVDATPEVTVDATPE

Solvent-accessible surface area (backbone atoms only — not comparable to full-atom values): 8067 Å² total; per-residue (Å²): 106,75,63,87,34,55,31,34,35,48,28,37,32,68,46,83,77,44,32,62,46,38,33,30,36,21,46,42,70,27,76,52,66,52,98,55,47,79,45,45,44,67,59,53,50,52,42,48,73,74,65,52,42,38,27,33,31,43,80,50,102,87,48,79,42,84,61,47,57,52,40,85,42,79,48,95,97,49,78,29,48,25,48,62,95,70,95,60,94,45,37,38,78,71,93,51,50,65,55,54,65,70,58,54,50,51,60,72,68,48,77,87,69,73,82,81,74,77,80,76,84,79,77,92,78,90,80,90,77,90,88,135